Protein AF-A0A955N637-F1 (afdb_monomer_lite)

Sequence (106 aa):
ELVTFYISHPVNATKREVTSGGMYVKGGNLHVIISNHRTNYEIPPAGLIYDRRYPLFSIAPLDVDLLYETEEMVLPKEERFWEAFLGDEHSGKIVLDLSRLSMMQM

Secondary structure (DSSP, 8-state):
-EEEEEEEEEEETTEEEEEEEEEEEETTEEEEEEEEEEEEEE--TTS----TT-TT--SS--------S-GGGBPP----HHHHHH--TTTTEEEEEHHHHHHTT-

Radius of gyration: 16.2 Å; chains: 1; bounding box: 50×25×39 Å

Foldseek 3Di:
DKAWDWDWDDPDPFKIFIWIWIWDDDPQKIKTFTQHDRDIDGRDPDDDDPDPVCRHHHPDDDPDADDDPPVVQWDDDPDDPVCVVVPPPGRRMTMGRNVVVVVVVD

Structure (mmCIF, N/CA/C/O backbone):
data_AF-A0A955N637-F1
#
_entry.id   AF-A0A955N637-F1
#
loop_
_atom_site.group_PDB
_atom_site.id
_atom_site.type_symbol
_atom_site.label_atom_id
_atom_site.label_alt_id
_atom_site.label_comp_id
_atom_site.label_asym_id
_atom_site.label_entity_id
_atom_site.label_seq_id
_atom_site.pdbx_PDB_ins_code
_atom_site.Cartn_x
_atom_site.Cartn_y
_atom_site.Cartn_z
_atom_site.occupancy
_atom_site.B_iso_or_equiv
_atom_site.auth_seq_id
_atom_site.auth_comp_id
_atom_site.auth_asym_id
_atom_site.auth_atom_id
_atom_site.pdbx_PDB_model_num
ATOM 1 N N . GLU A 1 1 ? -9.802 -11.032 7.520 1.00 82.69 1 GLU A N 1
ATOM 2 C CA . GLU A 1 1 ? -8.999 -11.548 6.392 1.00 82.69 1 GLU A CA 1
ATOM 3 C C . GLU A 1 1 ? -8.321 -10.373 5.694 1.00 82.69 1 GLU A C 1
ATOM 5 O O . GLU A 1 1 ? -8.871 -9.276 5.750 1.00 82.69 1 GLU A O 1
ATOM 10 N N . LEU A 1 2 ? -7.121 -10.571 5.140 1.00 91.50 2 LEU A N 1
ATOM 11 C CA . LEU A 1 2 ? -6.400 -9.558 4.362 1.00 91.50 2 LEU A CA 1
ATOM 12 C C . LEU A 1 2 ? -6.647 -9.822 2.880 1.00 91.50 2 LEU A C 1
ATOM 14 O O . LEU A 1 2 ? -6.309 -10.892 2.384 1.00 91.50 2 LEU A O 1
ATOM 18 N N . VAL A 1 3 ? -7.187 -8.829 2.186 1.00 94.12 3 VAL A N 1
ATOM 19 C CA . VAL A 1 3 ? -7.333 -8.848 0.733 1.00 94.12 3 VAL A CA 1
ATOM 20 C C . VAL A 1 3 ? -6.217 -8.004 0.147 1.00 94.12 3 VAL A C 1
ATOM 22 O O . VAL A 1 3 ? -6.054 -6.844 0.510 1.00 94.12 3 VAL A O 1
ATOM 25 N N . THR A 1 4 ? -5.444 -8.567 -0.768 1.00 94.31 4 THR A N 1
ATOM 26 C CA . THR A 1 4 ? -4.385 -7.837 -1.465 1.00 94.31 4 THR A CA 1
ATOM 27 C C . THR A 1 4 ? -4.733 -7.647 -2.928 1.00 94.31 4 THR A C 1
ATOM 29 O O . THR A 1 4 ? -5.331 -8.535 -3.536 1.00 94.31 4 THR A O 1
ATOM 32 N N . PHE A 1 5 ? -4.295 -6.539 -3.514 1.00 92.94 5 PHE A N 1
ATOM 33 C CA . PHE A 1 5 ? -4.445 -6.288 -4.942 1.00 92.94 5 PHE A CA 1
ATOM 34 C C . PHE A 1 5 ? -3.100 -5.955 -5.582 1.00 92.94 5 PHE A C 1
ATOM 36 O O . PHE A 1 5 ? -2.203 -5.367 -4.977 1.00 92.94 5 PHE A O 1
ATOM 43 N N . TYR A 1 6 ? -2.985 -6.348 -6.843 1.00 92.19 6 TYR A N 1
ATOM 44 C CA . TYR A 1 6 ? -1.849 -6.068 -7.699 1.00 92.19 6 TYR A CA 1
ATOM 45 C C . TYR A 1 6 ? -2.391 -5.833 -9.102 1.00 92.19 6 TYR A C 1
ATOM 47 O O . TYR A 1 6 ? -2.965 -6.733 -9.716 1.00 92.19 6 TYR A O 1
ATOM 55 N N . ILE A 1 7 ? -2.203 -4.625 -9.611 1.00 92.44 7 ILE 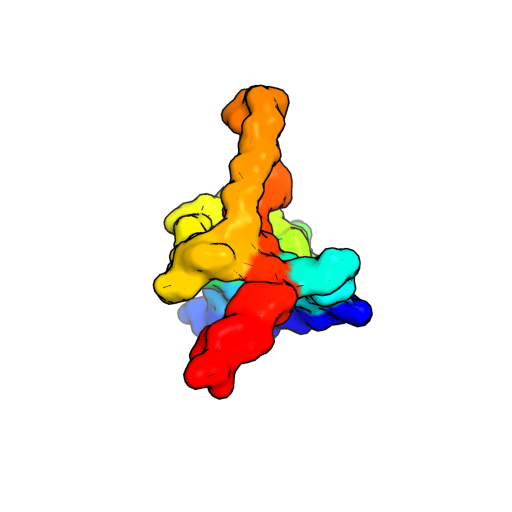A N 1
ATOM 56 C CA . ILE A 1 7 ? -2.602 -4.220 -10.952 1.00 92.44 7 ILE A CA 1
ATOM 57 C C . ILE A 1 7 ? -1.328 -3.783 -11.663 1.00 92.44 7 ILE A C 1
ATOM 59 O O . ILE A 1 7 ? -0.590 -2.948 -11.148 1.00 92.44 7 ILE A O 1
ATOM 63 N N . SER A 1 8 ? -1.048 -4.352 -12.836 1.00 89.69 8 SER A N 1
ATOM 64 C CA . SER A 1 8 ? 0.097 -3.927 -13.645 1.00 89.69 8 SER A CA 1
ATOM 65 C C . SER A 1 8 ? -0.286 -3.715 -15.097 1.00 89.69 8 SER A C 1
ATOM 67 O O . SER A 1 8 ? -0.941 -4.567 -15.702 1.00 89.69 8 SER A O 1
ATOM 69 N N . HIS A 1 9 ? 0.212 -2.625 -15.666 1.00 91.62 9 HIS A N 1
ATOM 70 C CA . HIS A 1 9 ? 0.069 -2.282 -17.070 1.00 91.62 9 HIS A CA 1
ATOM 71 C C . HIS A 1 9 ? 1.451 -2.287 -17.736 1.00 91.62 9 HIS A C 1
ATOM 73 O O . HIS A 1 9 ? 2.373 -1.641 -17.236 1.00 91.62 9 HIS A O 1
ATOM 79 N N . PRO A 1 10 ? 1.655 -3.038 -18.833 1.00 90.69 10 PRO A N 1
ATOM 80 C CA . PRO A 1 10 ? 2.910 -2.980 -19.571 1.00 90.69 10 PRO A CA 1
ATOM 81 C C . PRO A 1 10 ? 3.049 -1.613 -20.253 1.00 90.69 10 PRO A C 1
ATOM 83 O O . PRO A 1 10 ? 2.155 -1.195 -20.982 1.00 90.69 10 PRO A O 1
ATOM 86 N N . VAL A 1 11 ? 4.179 -0.940 -20.034 1.00 91.50 11 VAL A N 1
ATOM 87 C CA . VAL A 1 11 ? 4.534 0.313 -20.723 1.00 91.50 11 VAL A CA 1
ATOM 88 C C . VAL A 1 11 ? 5.384 0.005 -21.956 1.00 91.50 11 VAL A C 1
ATOM 90 O O . VAL A 1 11 ? 5.183 0.583 -23.018 1.00 91.50 11 VAL A O 1
ATOM 93 N N . ASN A 1 12 ? 6.324 -0.936 -21.831 1.00 89.94 12 ASN A N 1
ATOM 94 C CA . ASN A 1 12 ? 7.108 -1.492 -22.935 1.00 89.94 12 ASN A CA 1
ATOM 95 C C . ASN A 1 12 ? 7.614 -2.905 -22.562 1.00 89.94 12 ASN A C 1
ATOM 97 O O . ASN A 1 12 ? 7.176 -3.482 -21.566 1.00 89.94 12 ASN A O 1
ATOM 101 N N . ALA A 1 13 ? 8.530 -3.471 -23.355 1.00 85.81 13 ALA A N 1
ATOM 102 C CA . ALA A 1 13 ? 9.063 -4.819 -23.135 1.00 85.81 13 ALA A CA 1
ATOM 103 C C . ALA A 1 13 ? 9.776 -5.003 -21.780 1.00 85.81 13 ALA A C 1
ATOM 105 O O . ALA A 1 13 ? 9.808 -6.114 -21.255 1.00 85.81 13 ALA A O 1
ATOM 106 N N . THR A 1 14 ? 10.323 -3.930 -21.205 1.00 86.06 14 THR A N 1
ATOM 107 C CA . THR A 1 14 ? 11.136 -3.955 -19.982 1.00 86.06 14 THR A CA 1
ATOM 108 C C . THR A 1 14 ? 10.565 -3.083 -18.868 1.00 86.06 14 THR A C 1
ATOM 110 O O . THR A 1 14 ? 11.216 -2.920 -17.845 1.00 86.06 14 THR A O 1
ATOM 113 N N . LYS A 1 15 ? 9.365 -2.514 -19.018 1.00 88.69 15 LYS A N 1
ATOM 114 C CA . LYS A 1 15 ? 8.795 -1.567 -18.051 1.00 88.69 15 LYS A CA 1
ATOM 115 C C . LYS A 1 15 ? 7.309 -1.797 -17.841 1.00 88.69 15 LYS A C 1
ATOM 117 O O . LYS A 1 15 ? 6.553 -1.985 -18.799 1.00 88.69 15 LYS A O 1
ATOM 122 N N . ARG A 1 16 ? 6.881 -1.740 -16.582 1.00 89.38 16 ARG A N 1
ATOM 123 C CA . ARG A 1 16 ? 5.479 -1.837 -16.169 1.00 89.38 16 ARG A CA 1
ATOM 124 C C . ARG A 1 16 ? 5.126 -0.690 -15.232 1.00 89.38 16 ARG A C 1
ATOM 126 O O . ARG A 1 16 ? 5.930 -0.313 -14.389 1.00 89.38 16 ARG A O 1
ATOM 133 N N . GLU A 1 17 ? 3.916 -0.176 -15.365 1.00 91.75 17 GLU A N 1
ATOM 134 C CA . GLU A 1 17 ? 3.284 0.683 -14.367 1.00 91.75 17 GLU A CA 1
ATOM 135 C C . GLU A 1 17 ? 2.497 -0.222 -13.415 1.00 91.75 17 GLU A C 1
ATOM 137 O O . GLU A 1 17 ? 1.769 -1.109 -13.870 1.00 91.75 17 GLU A O 1
ATOM 142 N N . VAL A 1 18 ? 2.666 -0.047 -12.106 1.00 91.50 18 VAL A N 1
ATOM 143 C CA . VAL A 1 18 ? 2.073 -0.925 -11.094 1.00 91.50 18 VAL A CA 1
ATOM 144 C C . VAL A 1 18 ? 1.315 -0.119 -10.050 1.00 91.50 18 VAL A C 1
ATOM 146 O O . VAL A 1 18 ? 1.804 0.889 -9.546 1.00 91.50 18 VAL A O 1
ATOM 149 N N . THR A 1 19 ? 0.130 -0.612 -9.695 1.00 92.44 19 THR A N 1
ATOM 150 C CA . THR A 1 19 ? -0.623 -0.183 -8.519 1.00 92.44 19 THR A CA 1
ATOM 151 C C . THR A 1 19 ? -0.888 -1.392 -7.633 1.00 92.44 19 THR A C 1
ATOM 153 O O . THR A 1 19 ? -1.432 -2.397 -8.095 1.00 92.44 19 THR A O 1
ATOM 156 N N . SER A 1 20 ? -0.482 -1.332 -6.369 1.00 92.75 20 SER A N 1
ATOM 157 C CA . SER A 1 20 ? -0.583 -2.468 -5.453 1.00 92.75 20 SER A CA 1
ATOM 158 C C . SER A 1 20 ? -0.830 -2.033 -4.017 1.00 92.75 20 SER A C 1
ATOM 160 O O . SER A 1 20 ? -0.572 -0.889 -3.638 1.00 92.75 20 SER A O 1
ATOM 162 N N . GLY A 1 21 ? -1.311 -2.977 -3.218 1.00 92.88 21 GLY A N 1
ATOM 163 C CA . GLY A 1 21 ? -1.572 -2.755 -1.810 1.00 92.88 21 GLY A CA 1
ATOM 164 C C . GLY A 1 21 ? -2.511 -3.807 -1.240 1.00 92.88 21 GLY A C 1
ATOM 165 O O . GLY A 1 21 ? -2.551 -4.957 -1.697 1.00 92.88 21 GLY A O 1
ATOM 166 N N . GLY A 1 22 ? -3.286 -3.419 -0.235 1.00 93.62 22 GLY A N 1
ATOM 167 C CA . GLY A 1 22 ? -4.266 -4.309 0.365 1.00 93.62 22 GLY A CA 1
ATOM 168 C C . GLY A 1 22 ? -5.240 -3.617 1.301 1.00 93.62 22 GLY A C 1
ATOM 169 O O . GLY A 1 22 ? -5.121 -2.435 1.608 1.00 93.62 22 GLY A O 1
ATOM 170 N N . MET A 1 23 ? -6.221 -4.387 1.751 1.00 93.88 23 MET A N 1
ATOM 171 C CA . MET A 1 23 ? -7.249 -3.954 2.677 1.00 93.88 23 MET A CA 1
ATOM 172 C C . MET A 1 23 ? -7.608 -5.061 3.662 1.00 93.88 23 MET A C 1
ATOM 174 O O . MET A 1 23 ? -7.594 -6.248 3.331 1.00 93.88 23 MET A O 1
ATOM 178 N N . TYR A 1 24 ? -7.951 -4.676 4.883 1.00 94.44 24 TYR A N 1
ATOM 179 C CA . TYR A 1 24 ? -8.435 -5.607 5.896 1.00 94.44 24 TYR A CA 1
ATOM 180 C C . TYR A 1 24 ? -9.299 -4.888 6.925 1.00 94.44 24 TYR A C 1
ATOM 182 O O . TYR A 1 24 ? -9.134 -3.696 7.171 1.00 94.44 24 TYR A O 1
ATOM 190 N N . VAL A 1 25 ? -10.190 -5.640 7.570 1.00 93.12 25 VAL A N 1
ATOM 191 C CA . VAL A 1 25 ? -10.994 -5.148 8.693 1.00 93.12 25 VAL A CA 1
ATOM 192 C C . VAL A 1 25 ? -10.396 -5.639 10.005 1.00 93.12 25 VAL A C 1
ATOM 194 O O . VAL A 1 25 ? -10.116 -6.832 10.160 1.00 93.12 25 VAL A O 1
ATOM 197 N N . LYS A 1 26 ? -10.212 -4.728 10.963 1.00 92.56 26 LYS A N 1
ATOM 198 C CA . LYS A 1 26 ? -9.767 -5.044 12.324 1.00 92.56 26 LYS A CA 1
ATOM 199 C C . LYS A 1 26 ? -10.426 -4.100 13.324 1.00 92.56 26 LYS A C 1
ATOM 201 O O . LYS A 1 26 ? -10.334 -2.889 13.187 1.00 92.56 26 LYS A O 1
ATOM 206 N N . GLY A 1 27 ? -11.070 -4.663 14.349 1.00 89.81 27 GLY A N 1
ATOM 207 C CA . GLY A 1 27 ? -11.646 -3.877 15.447 1.00 89.81 27 GLY A CA 1
ATOM 208 C C . GLY A 1 27 ? -12.691 -2.848 15.002 1.00 89.81 27 GLY A C 1
ATOM 209 O O . GLY A 1 27 ? -12.704 -1.751 15.537 1.00 89.81 27 GLY A O 1
ATOM 210 N N . GLY A 1 28 ? -13.513 -3.173 13.998 1.00 90.12 28 GLY A N 1
ATOM 211 C CA . GLY A 1 28 ? -14.512 -2.247 13.448 1.00 90.12 28 GLY A CA 1
ATOM 212 C C . GLY A 1 28 ? -13.957 -1.208 12.469 1.00 90.12 28 GLY A C 1
ATOM 213 O O . GLY A 1 28 ? -14.732 -0.444 11.911 1.00 90.12 28 GLY A O 1
ATOM 214 N N . ASN A 1 29 ? -12.651 -1.216 12.199 1.00 91.62 29 ASN A N 1
ATOM 215 C CA . ASN A 1 29 ? -12.026 -0.295 11.258 1.00 91.62 29 ASN A CA 1
ATOM 216 C C . ASN A 1 29 ? -11.633 -1.016 9.969 1.00 91.62 29 ASN A C 1
ATOM 218 O O . ASN A 1 29 ? -11.082 -2.123 10.008 1.00 91.62 29 ASN A O 1
ATOM 222 N N . LEU A 1 30 ? -11.878 -0.372 8.833 1.00 91.31 30 LEU A N 1
ATOM 223 C CA . LEU A 1 30 ? -11.345 -0.765 7.537 1.00 91.31 30 LEU A CA 1
ATOM 224 C C . LEU A 1 30 ? -10.005 -0.064 7.329 1.00 91.31 30 LEU A C 1
ATOM 226 O O . LEU A 1 30 ? -9.914 1.158 7.295 1.00 91.31 30 LEU A O 1
ATOM 230 N N . HIS A 1 31 ? -8.955 -0.855 7.178 1.00 91.75 31 HIS A N 1
ATOM 231 C CA . HIS A 1 31 ? -7.637 -0.373 6.810 1.00 91.75 31 HIS A CA 1
ATOM 232 C C . HIS A 1 31 ? -7.463 -0.543 5.308 1.00 91.75 31 HIS A C 1
ATOM 234 O O . HIS A 1 31 ? -7.635 -1.653 4.800 1.00 91.75 31 HIS A O 1
ATOM 240 N N . VAL A 1 32 ? -7.082 0.528 4.619 1.00 90.94 32 VAL A N 1
ATOM 241 C CA . VAL A 1 32 ? -6.701 0.499 3.206 1.00 90.94 32 VAL A CA 1
ATOM 242 C C . VAL A 1 32 ? -5.255 0.958 3.105 1.00 90.94 32 VAL A C 1
ATOM 244 O O . VAL A 1 32 ? -4.863 1.946 3.719 1.00 90.94 32 VAL A O 1
ATOM 247 N N . ILE A 1 33 ? -4.451 0.196 2.374 1.00 90.56 33 ILE A N 1
ATOM 248 C CA . ILE A 1 33 ? -3.032 0.450 2.158 1.00 90.56 33 ILE A CA 1
ATOM 249 C C . ILE A 1 33 ? -2.815 0.501 0.655 1.00 90.56 33 ILE A C 1
ATOM 251 O O . ILE A 1 33 ? -3.067 -0.490 -0.035 1.00 90.56 33 ILE A O 1
ATOM 255 N N . ILE A 1 34 ? -2.322 1.629 0.163 1.00 91.62 34 ILE A N 1
ATOM 256 C CA . ILE A 1 34 ? -1.684 1.715 -1.146 1.00 91.62 34 ILE A CA 1
ATOM 257 C C . ILE A 1 34 ? -0.182 1.649 -0.902 1.00 91.62 34 ILE A C 1
ATOM 259 O O . ILE A 1 34 ? 0.339 2.421 -0.112 1.00 91.62 34 ILE A O 1
ATOM 263 N N . SER A 1 35 ? 0.508 0.711 -1.540 1.00 89.56 35 SER A N 1
ATOM 264 C CA . SER A 1 35 ? 1.966 0.561 -1.424 1.00 89.56 35 SER A CA 1
ATOM 265 C C . SER A 1 35 ? 2.678 1.107 -2.653 1.00 89.56 35 SER A C 1
ATOM 267 O O . SER A 1 35 ? 3.750 1.690 -2.555 1.00 89.56 35 SER A O 1
ATOM 269 N N . ASN A 1 36 ? 2.059 0.948 -3.822 1.00 89.69 36 ASN A N 1
ATOM 270 C CA . ASN A 1 36 ? 2.535 1.505 -5.080 1.00 89.69 36 ASN A CA 1
ATOM 271 C C . ASN A 1 36 ? 1.336 2.127 -5.787 1.00 89.69 36 ASN A C 1
ATOM 273 O O . ASN A 1 36 ? 0.310 1.463 -5.939 1.00 89.69 36 ASN A O 1
ATOM 277 N N . HIS A 1 37 ? 1.456 3.378 -6.221 1.00 91.75 37 HIS A N 1
ATOM 278 C CA . HIS A 1 37 ? 0.439 4.055 -7.017 1.00 91.75 37 HIS A CA 1
ATOM 279 C C . HIS A 1 37 ? 1.059 4.485 -8.334 1.00 91.75 37 HIS A C 1
ATOM 281 O O . HIS A 1 37 ? 1.908 5.376 -8.363 1.00 91.75 37 HIS A O 1
ATOM 287 N N . ARG A 1 38 ? 0.643 3.827 -9.422 1.00 91.12 38 ARG A N 1
ATOM 288 C CA . ARG A 1 38 ? 1.160 4.076 -10.776 1.00 91.12 38 ARG A CA 1
ATOM 289 C C . ARG A 1 38 ? 2.693 4.126 -10.825 1.00 91.12 38 ARG A C 1
ATOM 291 O O . ARG A 1 38 ? 3.296 4.876 -11.591 1.00 91.12 38 ARG A O 1
ATOM 298 N N . THR A 1 39 ? 3.333 3.316 -9.987 1.00 88.81 39 THR A N 1
ATOM 299 C CA . THR A 1 39 ? 4.781 3.305 -9.844 1.00 88.81 39 THR A CA 1
ATOM 300 C C . THR A 1 39 ? 5.380 2.589 -11.039 1.00 88.81 39 THR A C 1
ATOM 302 O O . THR A 1 39 ? 4.978 1.481 -11.401 1.00 88.81 39 THR A O 1
ATOM 305 N N . ASN A 1 40 ? 6.355 3.236 -11.665 1.00 88.81 40 ASN A N 1
ATOM 306 C CA . ASN A 1 40 ? 7.082 2.671 -12.783 1.00 88.81 40 ASN A CA 1
ATOM 307 C C . ASN A 1 40 ? 8.148 1.702 -12.279 1.00 88.81 40 ASN A C 1
ATOM 309 O O . ASN A 1 40 ? 9.079 2.096 -11.583 1.00 88.81 40 ASN A O 1
ATOM 313 N N . TYR A 1 41 ? 8.021 0.448 -12.683 1.00 84.12 41 TYR A N 1
ATOM 314 C CA . TYR A 1 41 ? 8.952 -0.619 -12.371 1.00 84.12 41 TYR A CA 1
ATOM 315 C C . TYR A 1 41 ? 9.597 -1.139 -13.659 1.00 84.12 41 TYR A C 1
ATOM 317 O O . TYR A 1 41 ? 8.911 -1.556 -14.598 1.00 84.12 41 TYR A O 1
ATOM 325 N N . GLU A 1 42 ? 10.925 -1.106 -13.706 1.00 83.88 42 GLU A N 1
ATOM 326 C CA . GLU A 1 42 ? 11.709 -1.714 -14.779 1.00 83.88 42 GLU A CA 1
ATOM 327 C C . GLU A 1 42 ? 11.978 -3.178 -14.445 1.00 83.88 42 GLU A C 1
ATOM 329 O O . GLU A 1 42 ? 12.332 -3.495 -13.318 1.00 83.88 42 GLU A O 1
ATOM 334 N N . ILE A 1 43 ? 11.804 -4.067 -15.419 1.00 79.31 43 ILE A N 1
ATOM 335 C CA . ILE A 1 43 ? 12.103 -5.492 -15.319 1.00 79.31 43 ILE A CA 1
ATOM 336 C C . ILE A 1 43 ? 13.610 -5.632 -15.558 1.00 79.31 43 ILE A C 1
ATOM 338 O O . ILE A 1 43 ? 14.047 -5.555 -16.712 1.00 79.31 43 ILE A O 1
ATOM 342 N N . PRO A 1 44 ? 14.429 -5.794 -14.504 1.00 69.31 44 PRO A N 1
ATOM 343 C CA . PRO A 1 44 ? 15.865 -5.845 -14.677 1.00 69.31 44 PRO A CA 1
ATOM 344 C C . PRO A 1 44 ? 16.248 -7.152 -15.392 1.00 69.31 44 PRO A C 1
ATOM 346 O O . PRO A 1 44 ? 15.682 -8.202 -15.082 1.00 69.31 44 PRO A O 1
ATOM 349 N N . PRO A 1 45 ? 17.253 -7.138 -16.288 1.00 66.38 45 PRO A N 1
ATOM 350 C CA . PRO A 1 45 ? 17.751 -8.354 -16.934 1.00 66.38 45 PRO A CA 1
ATOM 351 C C . PRO A 1 45 ? 18.304 -9.396 -15.943 1.00 66.38 45 PRO A C 1
ATOM 353 O O . PRO A 1 45 ? 18.315 -10.584 -16.251 1.00 66.38 45 PRO A O 1
ATOM 356 N N . ALA A 1 46 ? 18.775 -8.951 -14.768 1.00 59.91 46 ALA A N 1
ATOM 357 C CA . ALA A 1 46 ? 19.394 -9.787 -13.732 1.00 59.91 46 ALA A CA 1
ATOM 358 C C . ALA A 1 46 ? 19.292 -9.168 -12.314 1.00 59.91 46 ALA A C 1
ATOM 360 O O . ALA A 1 46 ? 20.275 -9.133 -11.578 1.00 59.91 46 ALA A O 1
ATOM 361 N N . GLY A 1 47 ? 18.133 -8.620 -11.934 1.00 54.19 47 GLY A N 1
ATOM 362 C CA . GLY A 1 47 ? 17.957 -7.899 -10.661 1.00 54.19 47 GLY A CA 1
ATOM 363 C C . GLY A 1 47 ? 16.769 -8.375 -9.827 1.00 54.19 47 GLY A C 1
ATOM 364 O O . GLY A 1 47 ? 16.031 -9.274 -10.230 1.00 54.19 47 GLY A O 1
ATOM 365 N N . LEU A 1 48 ? 16.586 -7.751 -8.657 1.00 55.69 48 LEU A N 1
ATOM 366 C CA . LEU A 1 48 ? 15.446 -8.001 -7.775 1.00 55.69 48 LEU A CA 1
ATOM 367 C C . LEU A 1 48 ? 14.143 -7.744 -8.536 1.00 55.69 48 LEU A C 1
ATOM 369 O O . LEU A 1 48 ? 13.863 -6.634 -8.997 1.00 55.69 48 LEU A O 1
ATOM 373 N N . ILE A 1 49 ? 13.361 -8.808 -8.692 1.00 63.69 49 ILE A N 1
ATOM 374 C CA . ILE A 1 49 ? 12.051 -8.720 -9.313 1.00 63.69 49 ILE A CA 1
ATOM 375 C C . ILE A 1 49 ? 11.110 -8.133 -8.270 1.00 63.69 49 ILE A C 1
ATOM 377 O O . ILE A 1 49 ? 11.050 -8.654 -7.156 1.00 63.69 49 ILE A O 1
ATOM 381 N N . TYR A 1 50 ? 10.373 -7.075 -8.616 1.00 70.75 50 TYR A N 1
ATOM 382 C CA . TYR A 1 50 ? 9.230 -6.694 -7.798 1.00 70.75 50 TYR A CA 1
ATOM 383 C C . TYR A 1 50 ? 8.262 -7.878 -7.776 1.00 70.75 50 TYR A C 1
ATOM 385 O O . TYR A 1 50 ? 7.606 -8.195 -8.775 1.00 70.75 50 TYR A O 1
ATOM 393 N N . ASP A 1 51 ? 8.249 -8.596 -6.658 1.00 73.44 51 ASP A N 1
ATOM 394 C CA . ASP A 1 51 ? 7.524 -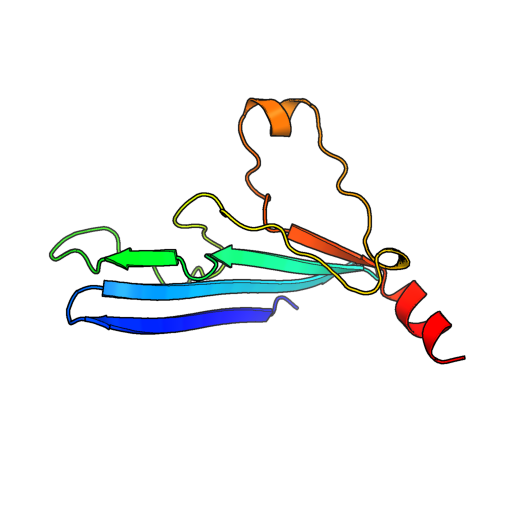9.846 -6.555 1.00 73.44 51 ASP A CA 1
ATOM 395 C C . ASP A 1 51 ? 6.056 -9.550 -6.254 1.00 73.44 51 ASP A C 1
ATOM 397 O O . ASP A 1 51 ? 5.683 -9.113 -5.166 1.00 73.44 51 ASP A O 1
ATOM 401 N N . ARG A 1 52 ? 5.204 -9.856 -7.235 1.00 76.62 52 ARG A N 1
ATOM 402 C CA . ARG A 1 52 ? 3.739 -9.777 -7.139 1.00 76.62 52 ARG A CA 1
ATOM 403 C C . ARG A 1 52 ? 3.139 -10.554 -5.962 1.00 76.62 52 ARG A C 1
ATOM 405 O O . ARG A 1 52 ? 1.969 -10.353 -5.652 1.00 76.62 52 ARG A O 1
ATOM 412 N N . ARG A 1 53 ? 3.899 -11.455 -5.329 1.00 82.62 53 ARG A N 1
ATOM 413 C CA . ARG A 1 53 ? 3.509 -12.163 -4.099 1.00 82.62 53 ARG A CA 1
ATOM 414 C C . ARG A 1 53 ? 3.548 -11.268 -2.859 1.00 82.62 53 ARG A C 1
ATOM 416 O O . ARG A 1 53 ? 2.922 -11.619 -1.865 1.00 82.62 53 ARG A O 1
ATOM 423 N N . TYR A 1 54 ? 4.216 -10.115 -2.928 1.00 85.69 54 TYR A N 1
ATOM 424 C CA . TYR A 1 54 ? 4.309 -9.132 -1.847 1.00 85.69 54 TYR A CA 1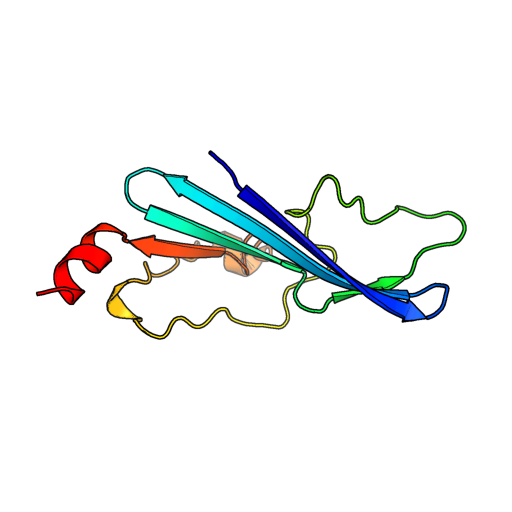
ATOM 425 C C . TYR A 1 54 ? 3.742 -7.769 -2.285 1.00 85.69 54 TYR A C 1
ATOM 427 O O . TYR A 1 54 ? 4.460 -6.772 -2.325 1.00 85.69 54 TYR A O 1
ATOM 435 N N . PRO A 1 55 ? 2.436 -7.685 -2.601 1.00 88.06 55 PRO A N 1
ATOM 436 C CA . PRO A 1 55 ? 1.799 -6.460 -3.096 1.00 88.06 55 PRO A CA 1
ATOM 437 C C . PRO A 1 55 ? 1.816 -5.298 -2.092 1.00 88.06 55 PRO A C 1
ATOM 439 O O . PRO A 1 55 ? 1.648 -4.150 -2.495 1.00 88.06 55 PRO A O 1
ATOM 442 N N . LEU A 1 56 ? 2.042 -5.590 -0.806 1.00 89.44 56 LEU A N 1
ATOM 443 C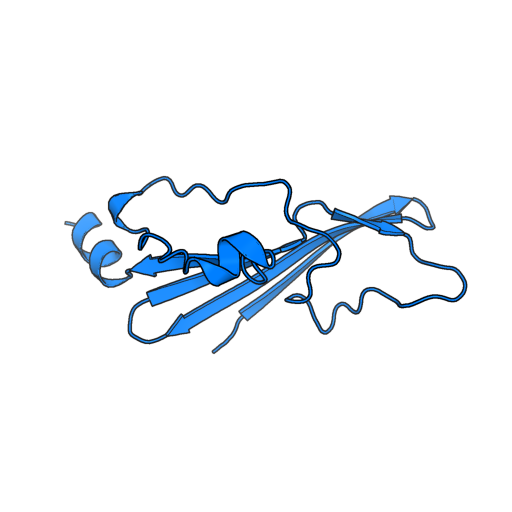 CA . LEU A 1 56 ? 2.199 -4.595 0.257 1.00 89.44 56 LEU A CA 1
ATOM 444 C C . LEU A 1 56 ? 3.604 -3.976 0.325 1.00 89.44 56 LEU A C 1
ATOM 446 O O . LEU A 1 56 ? 3.805 -3.012 1.059 1.00 89.44 56 LEU A O 1
ATOM 450 N N . PHE A 1 57 ? 4.574 -4.521 -0.412 1.00 86.06 57 PHE A N 1
ATOM 451 C CA . PHE A 1 57 ? 5.921 -3.969 -0.466 1.00 86.06 57 PHE A CA 1
ATOM 452 C C . PHE A 1 57 ? 5.946 -2.738 -1.377 1.00 86.06 57 PHE A C 1
ATOM 454 O O . PHE A 1 57 ? 5.626 -2.832 -2.568 1.00 86.06 57 PHE A O 1
ATOM 461 N N . SER A 1 58 ? 6.320 -1.590 -0.819 1.00 86.00 58 SER A N 1
ATOM 462 C CA . SER A 1 58 ? 6.479 -0.341 -1.565 1.00 86.00 58 SER A CA 1
ATOM 463 C C . SER A 1 58 ? 7.828 -0.330 -2.284 1.00 86.00 58 SER A C 1
ATOM 465 O O . SER A 1 58 ? 8.869 -0.575 -1.681 1.00 86.00 58 SER A O 1
ATOM 467 N N . ILE A 1 59 ? 7.814 -0.064 -3.589 1.00 83.81 59 ILE A N 1
ATOM 468 C CA . ILE A 1 59 ? 9.022 0.003 -4.429 1.00 83.81 59 ILE A CA 1
ATOM 469 C C . ILE A 1 59 ? 9.726 1.350 -4.240 1.00 83.81 59 ILE A C 1
ATOM 471 O O . ILE A 1 59 ? 10.951 1.436 -4.292 1.00 83.81 59 ILE A O 1
ATOM 475 N N . ALA A 1 60 ? 8.938 2.402 -4.039 1.00 80.06 60 ALA A N 1
ATOM 476 C CA . ALA A 1 60 ? 9.380 3.771 -3.843 1.00 80.06 60 ALA A CA 1
ATOM 477 C C . ALA A 1 60 ? 8.413 4.481 -2.877 1.00 80.06 60 ALA A C 1
ATOM 479 O O . ALA A 1 60 ? 7.313 3.968 -2.640 1.00 80.06 60 ALA A O 1
ATOM 480 N N . PRO A 1 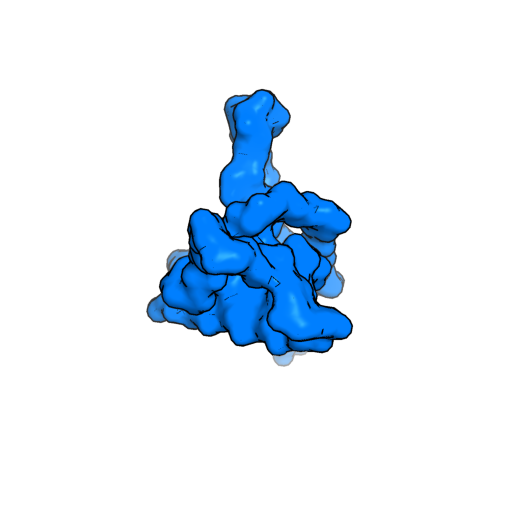61 ? 8.790 5.653 -2.330 1.00 80.50 61 PRO A N 1
ATOM 481 C CA . PRO A 1 61 ? 7.855 6.506 -1.607 1.00 80.50 61 PRO A CA 1
ATOM 482 C C . PRO A 1 61 ? 6.616 6.814 -2.455 1.00 80.50 61 PRO A C 1
ATOM 484 O O . PRO A 1 61 ? 6.708 6.974 -3.675 1.00 80.50 61 PRO A O 1
ATOM 487 N N . LEU A 1 62 ? 5.458 6.896 -1.805 1.00 81.75 62 LEU A N 1
ATOM 488 C CA . LEU A 1 62 ? 4.230 7.330 -2.458 1.00 81.75 62 LEU A CA 1
ATOM 489 C C . LEU A 1 62 ? 4.286 8.835 -2.679 1.00 81.75 62 LEU A C 1
ATOM 491 O O . LEU A 1 62 ? 4.480 9.592 -1.736 1.00 81.75 62 LEU A O 1
ATOM 495 N N . ASP A 1 63 ? 4.086 9.240 -3.926 1.00 72.44 63 ASP A N 1
ATOM 496 C CA . ASP A 1 63 ? 4.008 10.646 -4.336 1.00 72.44 63 ASP A CA 1
ATOM 497 C C . ASP A 1 63 ? 2.541 11.106 -4.439 1.00 72.44 63 ASP A C 1
ATOM 499 O O . ASP A 1 63 ? 2.171 11.909 -5.293 1.00 72.44 63 ASP A O 1
ATOM 503 N N . VAL A 1 64 ? 1.663 10.485 -3.640 1.00 74.50 64 VAL A N 1
ATOM 504 C CA . VAL A 1 64 ? 0.224 10.760 -3.613 1.00 74.50 64 VAL A CA 1
ATOM 505 C C . VAL A 1 64 ? -0.333 10.642 -2.205 1.00 74.50 64 VAL A C 1
ATOM 507 O O . VAL A 1 64 ? 0.041 9.740 -1.454 1.00 74.50 64 VAL A O 1
ATOM 510 N N . ASP A 1 65 ? -1.313 11.491 -1.923 1.00 73.31 65 ASP A N 1
ATOM 511 C CA . ASP A 1 65 ? -2.165 11.382 -0.749 1.00 73.31 65 ASP A CA 1
ATOM 512 C C . ASP A 1 65 ? -3.449 10.625 -1.093 1.00 73.31 65 ASP A C 1
ATOM 514 O O . ASP A 1 65 ? -4.020 10.764 -2.181 1.00 73.31 65 ASP A O 1
ATOM 518 N N . LEU A 1 66 ? -3.927 9.816 -0.148 1.00 73.31 66 LEU A N 1
ATOM 519 C CA . LEU A 1 66 ? -5.223 9.158 -0.262 1.00 73.31 66 LEU A CA 1
ATOM 520 C C . LEU A 1 66 ? -6.294 10.054 0.338 1.00 73.31 66 LEU A C 1
ATOM 522 O O . LEU A 1 66 ? -6.392 10.198 1.553 1.00 73.31 66 LEU A O 1
ATOM 526 N N . LEU A 1 67 ? -7.108 10.627 -0.540 1.00 69.88 67 LEU A N 1
ATOM 527 C CA . LEU A 1 67 ? -8.260 11.433 -0.168 1.00 69.88 67 LEU A CA 1
ATOM 528 C C . LEU A 1 67 ? -9.508 10.550 -0.097 1.00 69.88 67 LEU A C 1
ATOM 530 O O . LEU A 1 67 ? -9.698 9.654 -0.924 1.00 69.88 67 LEU A O 1
ATOM 534 N N . TYR A 1 68 ? -10.367 10.817 0.881 1.00 70.62 68 TYR A N 1
ATOM 535 C CA . TYR A 1 68 ? -11.652 10.144 1.032 1.00 70.62 68 TYR A CA 1
ATOM 536 C C . TYR A 1 68 ? -12.759 11.191 1.124 1.00 70.62 68 TYR A C 1
ATOM 538 O O . TYR A 1 68 ? -12.626 12.165 1.856 1.00 70.62 68 TYR A O 1
ATOM 546 N N . GLU A 1 69 ? -13.843 10.996 0.372 1.00 67.81 69 GLU A N 1
ATOM 547 C CA . GLU A 1 69 ? -14.912 11.996 0.227 1.00 67.81 69 GLU A CA 1
ATOM 548 C C . GLU A 1 69 ? -15.672 12.243 1.539 1.00 67.81 69 GLU A C 1
ATOM 550 O O . GLU A 1 69 ? -16.108 13.356 1.813 1.00 67.81 69 GLU A O 1
ATOM 555 N N . THR A 1 70 ? -15.786 11.224 2.392 1.00 72.62 70 THR A N 1
ATOM 556 C CA . THR A 1 70 ? -16.360 11.368 3.733 1.00 72.62 70 THR A CA 1
ATOM 557 C C . THR A 1 70 ? -15.247 11.499 4.768 1.00 72.62 70 THR A C 1
ATOM 559 O O . THR A 1 70 ? -14.914 10.526 5.445 1.00 72.62 70 THR A O 1
ATOM 562 N N . GLU A 1 71 ? -14.664 12.695 4.900 1.00 68.00 71 GLU A N 1
ATOM 563 C CA . GLU A 1 71 ? -13.617 12.981 5.900 1.00 68.00 71 GLU A CA 1
ATOM 564 C C . GLU A 1 71 ? -14.025 12.540 7.314 1.00 68.00 71 GLU A C 1
ATOM 566 O O . GLU A 1 71 ? -13.199 12.047 8.077 1.00 68.00 71 GLU A O 1
ATOM 571 N N . GLU A 1 72 ? -15.321 12.604 7.637 1.00 72.25 72 GLU A N 1
ATOM 572 C CA . GLU A 1 72 ? -15.871 12.150 8.916 1.00 72.25 72 GLU A CA 1
ATOM 573 C C . GLU A 1 72 ? -15.654 10.654 9.192 1.00 72.25 72 GLU A C 1
ATOM 575 O O . GLU A 1 72 ? -15.724 10.247 10.345 1.00 72.25 72 GLU A O 1
ATOM 580 N N . MET A 1 73 ? -15.382 9.812 8.192 1.00 76.06 73 MET A N 1
ATOM 581 C CA . MET A 1 73 ? -15.043 8.396 8.406 1.00 76.06 73 MET A CA 1
ATOM 582 C C . MET A 1 73 ? -13.556 8.161 8.649 1.00 76.06 73 MET A C 1
ATOM 584 O O . MET A 1 73 ? -13.185 7.101 9.160 1.00 76.06 73 MET A O 1
ATOM 588 N N . VAL A 1 74 ? -12.705 9.106 8.254 1.00 80.25 74 VAL A N 1
ATOM 589 C CA . VAL A 1 74 ? -11.255 8.945 8.298 1.00 80.25 74 VAL A CA 1
ATOM 590 C C . VAL A 1 74 ? -10.782 9.164 9.726 1.00 80.25 74 VAL A C 1
ATOM 592 O O . VAL A 1 74 ? -10.990 10.221 10.320 1.00 80.25 74 VAL A O 1
ATOM 595 N N . LEU A 1 75 ? -10.130 8.154 10.297 1.00 80.62 75 LEU A N 1
ATOM 596 C CA . LEU A 1 75 ? -9.435 8.338 11.562 1.00 80.62 75 LEU A CA 1
ATOM 597 C C . LEU A 1 75 ? -8.149 9.128 11.290 1.00 80.62 75 LEU A C 1
ATOM 599 O O . LEU A 1 75 ? -7.357 8.700 10.443 1.00 80.62 75 LEU A O 1
ATOM 603 N N . PRO A 1 76 ? -7.922 10.261 11.984 1.00 72.12 76 PRO A N 1
ATOM 604 C CA . PRO A 1 76 ? -6.702 11.029 11.815 1.00 72.12 76 PRO A CA 1
ATOM 605 C C . PRO A 1 76 ? -5.502 10.144 12.138 1.00 72.12 76 PRO A C 1
ATOM 607 O O . PRO A 1 76 ? -5.497 9.384 13.111 1.00 72.12 76 PRO A O 1
ATOM 610 N N . LYS A 1 77 ? -4.487 10.227 11.286 1.00 68.06 77 LYS A N 1
ATOM 611 C CA . LYS A 1 77 ? -3.240 9.505 11.476 1.00 68.06 77 LYS A CA 1
ATOM 612 C C . LYS A 1 77 ? -2.515 10.120 12.669 1.00 68.06 77 LYS A C 1
ATOM 614 O O . LYS A 1 77 ? -2.155 11.293 12.636 1.00 68.06 77 LYS A O 1
ATOM 619 N N . GLU A 1 78 ? -2.330 9.350 13.738 1.00 60.47 78 GLU A N 1
ATOM 620 C CA . GLU A 1 78 ? -1.424 9.746 14.816 1.00 60.47 78 GLU A CA 1
ATOM 621 C C . GLU A 1 78 ? 0.007 9.663 14.282 1.00 60.47 78 GLU A C 1
ATOM 623 O O . GLU A 1 78 ? 0.639 8.613 14.354 1.00 60.47 78 GLU A O 1
ATOM 628 N N . GLU A 1 79 ? 0.511 10.752 13.705 1.00 57.97 79 GLU A N 1
ATOM 629 C CA . GLU A 1 79 ? 1.918 10.835 13.328 1.00 57.97 79 GLU A CA 1
ATOM 630 C C . GLU A 1 79 ? 2.762 10.892 14.599 1.00 57.97 79 GLU A C 1
ATOM 632 O O . GLU A 1 79 ? 2.766 11.880 15.345 1.00 57.97 79 GLU A O 1
ATOM 637 N N . ARG A 1 80 ? 3.487 9.808 14.885 1.00 62.78 80 ARG A N 1
ATOM 638 C CA . ARG A 1 80 ? 4.463 9.835 15.971 1.00 62.78 80 ARG A CA 1
ATOM 639 C C . ARG A 1 80 ? 5.684 10.610 15.500 1.00 62.78 80 ARG A C 1
ATOM 641 O O . ARG A 1 80 ? 6.210 10.370 14.423 1.00 62.78 80 ARG A O 1
ATOM 648 N N . PHE A 1 81 ? 6.201 11.486 16.358 1.00 52.44 81 PHE A N 1
ATOM 649 C CA . PHE A 1 81 ? 7.356 12.351 16.076 1.00 52.44 81 PHE A CA 1
ATOM 650 C C . PHE A 1 81 ? 8.569 11.629 15.442 1.00 52.44 81 PHE A C 1
ATOM 652 O O . PHE A 1 81 ? 9.278 12.205 14.623 1.00 52.44 81 PHE A O 1
ATOM 659 N N . TRP A 1 82 ? 8.799 10.356 15.780 1.00 59.56 82 TRP A N 1
ATOM 660 C CA . TRP A 1 82 ? 9.885 9.550 15.211 1.00 59.56 82 TRP A CA 1
ATOM 661 C C . TRP A 1 82 ? 9.618 9.060 13.780 1.00 59.56 82 TRP A C 1
ATOM 663 O O . TRP A 1 82 ? 10.567 8.909 13.015 1.00 59.56 82 TRP A O 1
ATOM 673 N N . GLU A 1 83 ? 8.355 8.855 13.404 1.00 59.91 83 GLU A N 1
ATOM 674 C CA . GLU A 1 83 ? 7.935 8.472 12.047 1.00 59.91 83 GLU A CA 1
ATOM 675 C C . GLU A 1 83 ? 8.132 9.647 11.076 1.00 59.91 83 GLU A C 1
ATOM 677 O O . GLU A 1 83 ? 8.609 9.456 9.961 1.00 59.91 83 GLU A O 1
ATOM 682 N N . ALA A 1 84 ? 7.905 10.880 11.543 1.00 59.88 84 ALA A N 1
ATOM 683 C CA . ALA A 1 84 ? 8.208 12.092 10.779 1.00 59.88 84 ALA A CA 1
ATOM 684 C C . ALA A 1 84 ? 9.719 12.286 10.524 1.00 59.88 84 ALA A C 1
ATOM 686 O O . ALA A 1 84 ? 10.104 12.881 9.519 1.00 59.88 84 ALA A O 1
ATOM 687 N N . PHE A 1 85 ? 10.585 11.790 11.418 1.00 57.62 85 PHE A N 1
ATOM 688 C CA . PHE A 1 85 ? 12.040 11.963 11.310 1.00 57.62 85 PHE A CA 1
ATOM 689 C C . PHE A 1 85 ? 12.739 10.834 10.538 1.00 57.62 85 PHE A C 1
ATOM 691 O O . PHE A 1 85 ? 13.691 11.092 9.805 1.00 57.62 85 PHE A O 1
ATOM 698 N N . LEU A 1 86 ? 12.292 9.585 10.702 1.00 63.25 86 LEU A N 1
ATOM 699 C CA . LEU A 1 86 ? 12.896 8.415 10.045 1.00 63.25 86 LEU A CA 1
ATOM 700 C C . LEU A 1 86 ? 12.287 8.104 8.671 1.00 63.25 86 LEU A C 1
ATOM 702 O O . LEU A 1 86 ? 12.815 7.257 7.951 1.00 63.25 86 LEU A O 1
ATOM 706 N N . GLY A 1 87 ? 11.222 8.814 8.298 1.00 52.06 87 GLY A N 1
ATOM 707 C CA . GLY A 1 87 ? 10.406 8.488 7.141 1.00 52.06 87 GLY A CA 1
ATOM 708 C C . GLY A 1 87 ? 9.334 7.472 7.519 1.00 52.06 87 GLY A C 1
ATOM 709 O O . GLY A 1 87 ? 9.578 6.501 8.235 1.00 52.06 87 GLY A O 1
ATOM 710 N N . ASP A 1 88 ? 8.124 7.725 7.045 1.00 53.03 88 ASP A N 1
ATOM 711 C CA . ASP A 1 88 ? 6.964 6.911 7.358 1.00 53.03 88 ASP A CA 1
ATOM 712 C C . ASP A 1 88 ? 6.919 5.653 6.475 1.00 53.03 88 ASP A C 1
ATOM 714 O O . ASP A 1 88 ? 6.747 5.726 5.257 1.00 53.03 88 ASP A O 1
ATOM 718 N N . GLU A 1 89 ? 7.040 4.482 7.102 1.00 53.03 89 GLU A N 1
ATOM 719 C CA . GLU A 1 89 ? 6.908 3.168 6.455 1.00 53.03 89 GLU A CA 1
ATOM 720 C C . GLU A 1 89 ? 5.457 2.896 5.980 1.00 53.03 89 GLU A C 1
ATOM 722 O O . GLU A 1 89 ? 5.182 1.936 5.253 1.00 53.03 89 GLU A O 1
ATOM 727 N N . HIS A 1 90 ? 4.501 3.746 6.374 1.00 54.94 90 HIS A N 1
ATOM 728 C CA . HIS A 1 90 ? 3.063 3.592 6.162 1.00 54.94 90 HIS A CA 1
ATOM 729 C C . HIS A 1 90 ? 2.382 4.855 5.602 1.00 54.94 90 HIS A C 1
ATOM 731 O O . HIS A 1 90 ? 1.199 5.095 5.879 1.00 54.94 90 HIS A O 1
ATOM 737 N N . SER A 1 91 ? 3.076 5.644 4.772 1.00 62.81 91 SER A N 1
ATOM 738 C CA . SER A 1 91 ? 2.511 6.859 4.153 1.00 62.81 91 SER A CA 1
ATOM 739 C C . SER A 1 91 ? 1.211 6.595 3.383 1.00 62.81 91 SER A C 1
ATOM 741 O O . SER A 1 91 ? 0.273 7.379 3.467 1.00 62.81 91 SER A O 1
ATOM 743 N N . GLY A 1 92 ? 1.080 5.425 2.756 1.00 71.50 92 GLY A N 1
ATOM 744 C CA . GLY A 1 92 ? -0.108 5.026 1.997 1.00 71.50 92 GLY A CA 1
ATOM 745 C C . GLY A 1 92 ? -1.236 4.355 2.772 1.00 71.50 92 GLY A C 1
ATOM 746 O O . GLY A 1 92 ? -2.073 3.699 2.150 1.00 71.50 92 GLY A O 1
ATOM 747 N N . LYS A 1 93 ? -1.256 4.423 4.106 1.00 84.56 93 LYS A N 1
ATOM 748 C CA . LYS A 1 93 ? -2.308 3.794 4.914 1.00 84.56 93 LYS A CA 1
ATOM 749 C C . LYS A 1 93 ? -3.374 4.802 5.334 1.00 84.56 93 LYS A C 1
ATOM 751 O O . LYS A 1 93 ? -3.078 5.755 6.046 1.00 84.56 93 LYS A O 1
ATOM 756 N N . ILE A 1 94 ? -4.626 4.497 5.007 1.00 87.44 94 ILE A N 1
ATOM 757 C CA . ILE A 1 94 ? -5.819 5.173 5.523 1.00 87.44 94 ILE A CA 1
ATOM 758 C C . ILE A 1 94 ? -6.633 4.205 6.387 1.00 87.44 94 ILE A C 1
ATOM 760 O O . ILE A 1 94 ? -6.655 2.988 6.156 1.00 87.44 94 ILE A O 1
ATOM 764 N N . VAL A 1 95 ? -7.272 4.736 7.427 1.00 88.44 95 VAL A N 1
ATOM 765 C CA . VAL A 1 95 ? -8.108 3.962 8.348 1.00 88.44 95 VAL A CA 1
ATOM 766 C C . VAL A 1 95 ? -9.488 4.593 8.411 1.00 88.44 95 VAL A C 1
ATOM 768 O O . VAL A 1 95 ? -9.615 5.777 8.704 1.00 88.44 95 VAL A O 1
ATOM 771 N N . LEU A 1 96 ? -10.505 3.785 8.132 1.00 88.00 96 LEU A N 1
ATOM 772 C CA . LEU A 1 96 ? -11.902 4.186 8.079 1.00 88.00 96 LEU A CA 1
ATOM 773 C C . LEU A 1 96 ? -12.675 3.512 9.214 1.00 88.00 96 LEU A C 1
ATOM 775 O O . LEU A 1 96 ? -12.599 2.291 9.376 1.00 88.00 96 LEU A O 1
ATOM 779 N N . ASP A 1 97 ? -13.431 4.291 9.978 1.00 89.12 97 ASP A N 1
ATOM 780 C CA . ASP A 1 97 ? -14.322 3.793 11.028 1.00 89.12 97 ASP A CA 1
ATOM 781 C C . ASP A 1 97 ? -15.644 3.305 10.413 1.00 89.12 97 ASP A C 1
ATOM 783 O O . ASP A 1 97 ? -16.469 4.097 9.947 1.00 89.12 97 ASP A O 1
ATOM 787 N N . LEU A 1 98 ? -15.866 1.986 10.411 1.00 87.31 98 LEU A N 1
ATOM 788 C CA . LEU A 1 98 ? -17.056 1.393 9.791 1.00 87.31 98 LEU A CA 1
ATOM 789 C C . LEU A 1 98 ? -18.339 1.638 10.595 1.00 87.31 98 LEU A C 1
ATOM 791 O O . LEU A 1 98 ? -19.430 1.468 10.051 1.00 87.31 98 LEU A O 1
ATOM 795 N N . SER A 1 99 ? -18.256 2.040 11.868 1.00 85.38 99 SER A N 1
ATOM 796 C CA . SER A 1 99 ? -19.460 2.359 12.648 1.00 85.38 99 SER A CA 1
ATOM 797 C C . SER A 1 99 ? -20.194 3.579 12.075 1.00 85.38 99 SER A C 1
ATOM 799 O O . SER A 1 99 ? -21.428 3.608 12.038 1.00 85.38 99 SER A O 1
ATOM 801 N N . ARG A 1 100 ? -19.434 4.529 11.519 1.00 81.88 100 ARG A N 1
ATOM 802 C CA . ARG A 1 100 ? -19.932 5.764 10.894 1.00 81.88 100 ARG A CA 1
ATOM 803 C C . ARG A 1 100 ? -20.608 5.516 9.544 1.00 81.88 100 ARG A C 1
ATOM 805 O O . ARG A 1 100 ? -21.488 6.271 9.150 1.00 81.88 100 ARG A O 1
ATOM 812 N N . LEU A 1 101 ? -20.283 4.402 8.884 1.00 73.94 101 LEU A N 1
ATOM 813 C CA . LEU A 1 101 ? -20.912 3.957 7.633 1.00 73.94 101 LEU A CA 1
ATOM 814 C C . LEU A 1 101 ? -22.407 3.645 7.811 1.00 73.94 101 LEU A C 1
ATOM 816 O O . LEU A 1 101 ? -23.208 3.923 6.923 1.00 73.94 101 LEU A O 1
ATOM 820 N N . SER A 1 102 ? -22.792 3.104 8.973 1.00 62.53 102 SER A N 1
ATOM 821 C CA . SER A 1 102 ? -24.194 2.780 9.278 1.00 62.53 102 SER A CA 1
ATOM 822 C C . SER A 1 102 ? -25.066 4.013 9.539 1.00 62.53 102 SER A C 1
ATOM 824 O O . SER A 1 102 ? -26.265 3.976 9.280 1.00 62.53 102 SER A O 1
ATOM 826 N N . MET A 1 103 ? -24.467 5.114 10.004 1.00 58.53 103 MET A N 1
ATOM 827 C CA . MET A 1 103 ? -25.190 6.341 10.356 1.00 58.53 103 MET A CA 1
ATOM 828 C C . MET A 1 103 ? -25.543 7.200 9.136 1.00 58.53 103 MET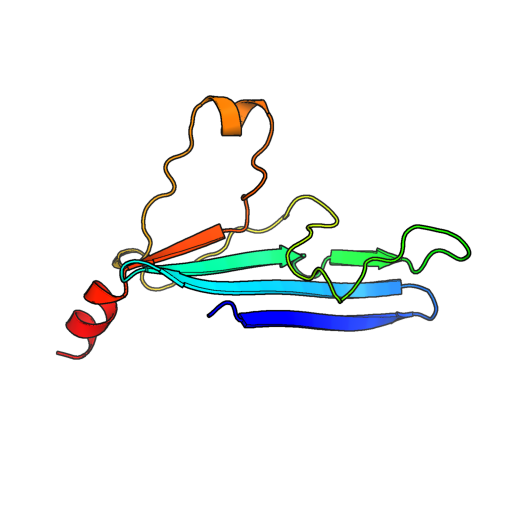 A C 1
ATOM 830 O O . MET A 1 103 ? -26.431 8.034 9.233 1.00 58.53 103 MET A O 1
ATOM 834 N N . MET A 1 104 ? -24.890 6.985 7.987 1.00 58.06 104 MET A N 1
ATOM 835 C CA . MET A 1 104 ? -25.163 7.721 6.743 1.00 58.06 104 MET A CA 1
ATOM 836 C C . MET A 1 104 ? -26.306 7.140 5.901 1.00 58.06 104 MET A C 1
ATOM 838 O O . MET A 1 104 ? -26.728 7.773 4.938 1.00 58.06 104 MET A O 1
ATOM 842 N N . GLN A 1 105 ? -26.787 5.930 6.214 1.00 56.19 105 GLN A N 1
ATOM 843 C CA . GLN A 1 105 ? -27.933 5.319 5.522 1.00 56.19 105 GLN A CA 1
ATOM 844 C C . GLN A 1 105 ? -29.289 5.606 6.198 1.00 56.19 105 GLN A C 1
ATOM 846 O O . GLN A 1 105 ? -30.298 5.041 5.773 1.00 56.19 105 GLN A O 1
ATOM 851 N N . MET A 1 106 ? -29.324 6.468 7.223 1.00 43.72 106 MET A N 1
ATOM 852 C CA . MET A 1 106 ? -30.544 6.993 7.859 1.00 43.72 106 MET A CA 1
ATOM 853 C C . MET A 1 106 ? -30.774 8.450 7.470 1.00 43.72 106 MET A C 1
ATOM 855 O O . MET A 1 106 ? -31.963 8.816 7.337 1.00 43.72 106 MET A O 1
#

pLDDT: mean 78.67, std 13.48, range [43.72, 94.44]